Protein AF-A0A497AQN0-F1 (afdb_monomer_lite)

Foldseek 3Di:
DWDDDPNDIDDDADPVNVVVVVCVVPVPDDPVRVVVVVVVVVVVVVVVVVVVVVCVVVVVVVVVVVVVVVVVVVCVVDPD

Radius of gyration: 26.61 Å; chains: 1; bounding box: 70×31×61 Å

pLDDT: mean 85.95, std 6.71, range [63.53, 95.56]

Sequence (80 aa):
MSCQIDGHEIEIITIEDILSKIERSIANLTEQQKVIMKAKLLQYEYDKLTEFLKCLPKIKVRLVRLRSDVSKELKKLTPE

Structure (mmCIF, N/CA/C/O backbone):
data_AF-A0A497AQN0-F1
#
_entry.id   AF-A0A497AQN0-F1
#
loop_
_atom_site.group_PDB
_atom_site.id
_atom_site.type_symbol
_atom_site.label_atom_id
_atom_site.label_alt_id
_atom_site.label_comp_id
_atom_site.label_asym_id
_atom_site.label_entity_id
_atom_site.label_seq_id
_atom_site.pdbx_PDB_ins_code
_atom_site.Cartn_x
_atom_site.Cartn_y
_atom_site.Cartn_z
_atom_site.occupancy
_atom_site.B_iso_or_equiv
_atom_site.auth_seq_id
_atom_site.auth_comp_id
_atom_site.auth_asym_id
_atom_site.auth_atom_id
_atom_site.pdbx_PDB_model_num
ATOM 1 N N . MET A 1 1 ? -20.955 20.532 7.380 1.00 65.75 1 MET A N 1
ATOM 2 C CA . MET A 1 1 ? -21.609 21.715 6.765 1.00 65.75 1 MET A CA 1
ATOM 3 C C . MET A 1 1 ? -22.336 21.179 5.534 1.00 65.75 1 MET A C 1
ATOM 5 O O . MET A 1 1 ? -21.689 20.445 4.804 1.00 65.75 1 MET A O 1
ATOM 9 N N . SER A 1 2 ? -23.640 21.387 5.334 1.00 69.12 2 SER A N 1
ATOM 10 C CA . SER A 1 2 ? -24.350 20.815 4.170 1.00 69.12 2 SER A CA 1
ATOM 11 C C . SER A 1 2 ? -24.710 21.887 3.142 1.00 69.12 2 SER A C 1
ATOM 13 O O . SER A 1 2 ? -24.954 23.041 3.496 1.00 69.12 2 SER A O 1
ATOM 15 N N . CYS A 1 3 ? -24.688 21.522 1.859 1.00 74.44 3 CYS A N 1
ATOM 16 C CA . CYS A 1 3 ? -25.191 22.351 0.767 1.00 74.44 3 CYS A CA 1
ATOM 17 C C . CYS A 1 3 ? -26.273 21.593 -0.006 1.00 74.44 3 CYS A C 1
ATOM 19 O O . CYS A 1 3 ? -26.290 20.365 -0.014 1.00 74.44 3 CYS A O 1
ATOM 21 N N . GLN A 1 4 ? -27.188 22.317 -0.650 1.00 78.69 4 GLN A N 1
ATOM 22 C CA . GLN A 1 4 ? -28.156 21.712 -1.560 1.00 78.69 4 GLN A CA 1
ATOM 23 C C . GLN A 1 4 ? -27.715 21.915 -3.006 1.00 78.69 4 GLN A C 1
ATOM 25 O O . GLN A 1 4 ? -27.486 23.048 -3.428 1.00 78.69 4 GLN A O 1
ATOM 30 N N . ILE A 1 5 ? -27.629 20.820 -3.760 1.00 78.06 5 ILE A N 1
ATOM 31 C CA . ILE A 1 5 ? -27.436 20.835 -5.213 1.00 78.06 5 ILE A CA 1
ATOM 32 C C . ILE A 1 5 ? -28.596 20.050 -5.822 1.00 78.06 5 ILE A C 1
ATOM 34 O O . ILE A 1 5 ? -28.835 18.907 -5.440 1.00 78.06 5 ILE A O 1
ATOM 38 N N . ASP A 1 6 ? -29.361 20.686 -6.711 1.00 81.94 6 ASP A N 1
ATOM 39 C CA . ASP A 1 6 ? -30.516 20.084 -7.395 1.00 81.94 6 ASP A CA 1
ATOM 40 C C . ASP A 1 6 ? -31.521 19.398 -6.446 1.00 81.94 6 ASP A C 1
ATOM 42 O O . ASP A 1 6 ? -32.011 18.300 -6.706 1.00 81.94 6 ASP A O 1
ATOM 46 N N . GLY A 1 7 ? -31.794 20.022 -5.295 1.00 84.75 7 GL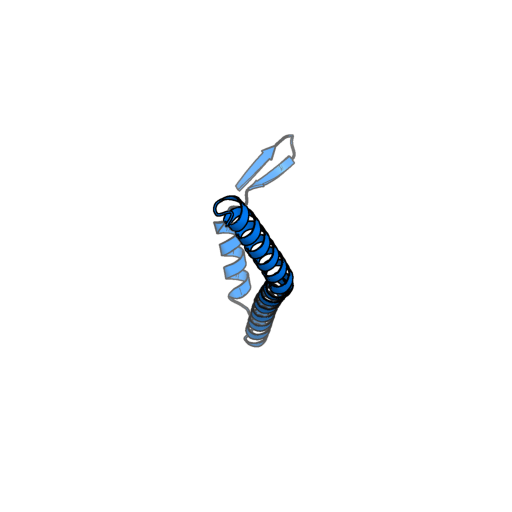Y A N 1
ATOM 47 C CA . GLY A 1 7 ? -32.718 19.500 -4.278 1.00 84.75 7 GLY A CA 1
ATOM 48 C C . GLY A 1 7 ? -32.176 18.344 -3.427 1.00 84.75 7 GLY A C 1
ATOM 49 O O . GLY A 1 7 ? -32.889 17.865 -2.549 1.00 84.75 7 GLY A O 1
ATOM 50 N N . HIS A 1 8 ? -30.928 17.916 -3.641 1.00 78.81 8 HIS A N 1
ATOM 51 C CA . HIS A 1 8 ? -30.264 16.890 -2.840 1.00 78.81 8 HIS A CA 1
ATOM 52 C C . HIS A 1 8 ? -29.371 17.546 -1.787 1.00 78.81 8 HIS A C 1
ATOM 54 O O . HIS A 1 8 ? -28.579 18.437 -2.101 1.00 78.81 8 HIS A O 1
ATOM 60 N N . GLU A 1 9 ? -29.488 17.105 -0.533 1.00 82.81 9 GLU A N 1
ATOM 61 C CA . GLU A 1 9 ? -28.592 17.538 0.536 1.00 82.81 9 GLU A CA 1
ATOM 62 C C . GLU A 1 9 ? -27.254 16.804 0.413 1.00 82.81 9 GLU A C 1
ATOM 64 O O . GLU A 1 9 ? -27.180 15.578 0.490 1.00 82.81 9 GLU A O 1
ATOM 69 N N . ILE A 1 10 ? -26.192 17.574 0.202 1.00 79.44 10 ILE A N 1
ATOM 70 C CA . ILE A 1 10 ? -24.822 17.090 0.126 1.00 79.44 10 ILE A CA 1
ATOM 71 C C . ILE A 1 10 ? -24.119 17.495 1.414 1.00 79.44 10 ILE A C 1
ATOM 73 O O . ILE A 1 10 ? -23.962 18.678 1.725 1.00 79.44 10 ILE A O 1
ATOM 77 N N . GLU A 1 11 ? -23.676 16.497 2.171 1.00 81.75 11 GLU A N 1
ATOM 78 C CA . GLU A 1 11 ? -22.794 16.709 3.311 1.00 81.75 11 GLU A CA 1
ATOM 79 C C . GLU A 1 11 ? -21.389 17.051 2.798 1.00 81.75 11 GLU A C 1
ATOM 81 O O . GLU A 1 11 ? -20.729 16.237 2.150 1.00 81.75 11 GLU A O 1
ATOM 86 N N . ILE A 1 12 ? -20.915 18.264 3.092 1.00 80.12 12 ILE A N 1
ATOM 87 C CA . ILE A 1 12 ? -19.519 18.639 2.880 1.00 80.12 12 ILE A CA 1
ATOM 88 C C . ILE A 1 12 ? -18.743 18.176 4.111 1.00 80.12 12 ILE A C 1
ATOM 90 O O . ILE A 1 12 ? -18.917 18.720 5.208 1.00 80.12 12 ILE A O 1
ATOM 94 N N . ILE A 1 13 ? -17.905 17.162 3.906 1.00 83.44 13 ILE A N 1
ATOM 95 C CA . ILE A 1 13 ? -16.980 16.610 4.896 1.00 83.44 13 ILE A CA 1
ATOM 96 C C . ILE A 1 13 ? -15.579 17.127 4.571 1.00 83.44 13 ILE A C 1
ATOM 98 O O . ILE A 1 13 ? -15.089 16.915 3.458 1.00 83.44 13 ILE A O 1
ATOM 102 N N . THR A 1 14 ? -14.923 17.789 5.527 1.00 87.06 14 THR A N 1
ATOM 103 C CA . THR A 1 14 ? -13.530 18.225 5.346 1.00 87.06 14 THR A CA 1
ATOM 104 C C . THR A 1 14 ? -12.537 17.119 5.703 1.00 87.06 14 THR A C 1
ATOM 106 O O . THR A 1 14 ? -12.878 16.095 6.301 1.00 87.06 14 THR A O 1
ATOM 109 N N . ILE A 1 15 ? -11.265 17.326 5.353 1.00 86.94 15 ILE A N 1
ATOM 110 C CA . ILE A 1 15 ? -10.188 16.434 5.794 1.00 86.94 15 ILE A CA 1
ATOM 111 C C . ILE A 1 15 ? -10.075 16.464 7.327 1.00 86.94 15 ILE A C 1
ATOM 113 O O . ILE A 1 15 ? -9.920 15.402 7.931 1.00 86.94 15 ILE A O 1
ATOM 117 N N . GLU A 1 16 ? -10.217 17.628 7.975 1.00 86.12 16 GLU A N 1
AT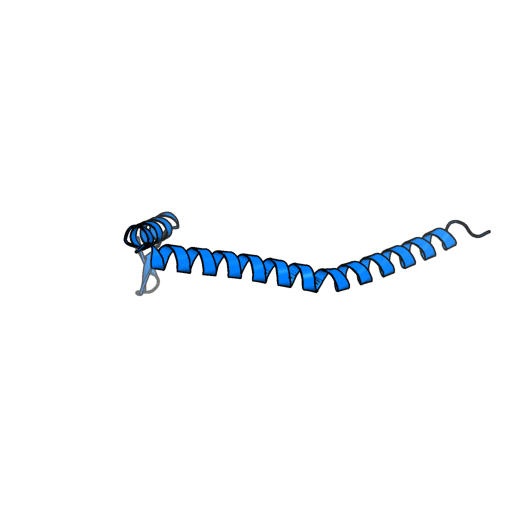OM 118 C CA . GLU A 1 16 ? -10.203 17.711 9.443 1.00 86.12 16 GLU A CA 1
ATOM 119 C C . GLU A 1 16 ? -11.356 16.928 10.089 1.00 86.12 16 GLU A C 1
ATOM 121 O O . GLU A 1 16 ? -11.150 16.278 11.119 1.00 86.12 16 GLU A O 1
ATOM 126 N N . ASP A 1 17 ? -12.545 16.921 9.476 1.00 85.62 17 ASP A N 1
ATOM 127 C CA . ASP A 1 17 ? -13.686 16.132 9.956 1.00 85.62 17 ASP A CA 1
ATOM 128 C C . ASP A 1 17 ? -13.385 14.627 9.928 1.00 85.62 17 ASP A C 1
ATOM 130 O O . ASP A 1 17 ? -13.722 13.893 10.863 1.00 85.62 17 ASP A O 1
ATOM 134 N N . ILE A 1 18 ? -12.723 14.155 8.867 1.00 86.88 18 ILE A N 1
ATOM 135 C CA . ILE A 1 18 ? -12.318 12.751 8.720 1.00 86.88 18 ILE A CA 1
ATOM 136 C C . ILE A 1 18 ? -11.262 12.394 9.766 1.00 86.88 18 ILE A C 1
ATOM 138 O O . ILE A 1 18 ? -11.409 11.387 10.463 1.00 86.88 18 ILE A O 1
ATOM 142 N N . LEU A 1 19 ? -10.228 13.224 9.916 1.00 83.88 19 LEU A N 1
ATOM 143 C CA . LEU A 1 19 ? -9.162 13.003 10.895 1.00 83.88 19 LEU A CA 1
ATOM 144 C C . LEU A 1 19 ? -9.721 12.968 12.324 1.00 83.88 19 LEU A C 1
ATOM 146 O O . LEU A 1 19 ? -9.449 12.023 13.062 1.00 83.88 19 LEU A O 1
ATOM 150 N N . SER A 1 20 ? -10.617 13.895 12.668 1.00 83.38 20 SER A N 1
ATOM 151 C CA . SER A 1 20 ? -11.286 13.937 13.976 1.00 83.38 20 SER A CA 1
ATOM 152 C C . SER A 1 20 ? -12.150 12.699 14.255 1.00 83.38 20 SER A C 1
ATOM 154 O O . SER A 1 20 ? -12.301 12.277 15.406 1.00 83.38 20 SER A O 1
ATOM 156 N N . LYS A 1 21 ? -12.772 12.112 13.221 1.00 85.25 21 LYS A N 1
ATOM 157 C CA . LYS A 1 21 ? -13.539 10.857 13.340 1.00 85.25 21 LYS A CA 1
ATOM 158 C C . LYS A 1 21 ? -12.607 9.660 13.550 1.00 85.25 21 LYS A C 1
ATOM 160 O O . LYS A 1 21 ? -12.915 8.790 14.369 1.00 85.25 21 LYS A O 1
ATOM 165 N N . ILE A 1 22 ? -11.467 9.625 12.859 1.00 83.56 22 ILE A N 1
ATOM 166 C CA . ILE A 1 22 ? -10.442 8.586 13.034 1.00 83.56 22 ILE A CA 1
ATOM 167 C C . ILE A 1 22 ? -9.863 8.651 14.449 1.00 83.56 22 ILE A C 1
ATOM 169 O O . ILE A 1 22 ? -9.850 7.629 15.130 1.00 83.56 22 ILE A O 1
ATOM 173 N N . GLU A 1 23 ? -9.470 9.835 14.924 1.00 80.50 23 GLU A N 1
ATOM 174 C CA . GLU A 1 23 ? -8.939 10.048 16.277 1.00 80.50 23 GLU A CA 1
ATOM 175 C C . GLU A 1 23 ? -9.898 9.545 17.361 1.00 80.50 23 GLU A C 1
ATOM 177 O O . GLU A 1 23 ? -9.510 8.770 18.238 1.00 80.50 23 GLU A O 1
ATOM 182 N N . ARG A 1 24 ? -11.186 9.894 17.258 1.00 85.81 24 ARG A N 1
ATOM 183 C CA . ARG A 1 24 ? -12.222 9.385 18.171 1.00 85.81 24 ARG A CA 1
ATOM 184 C C . ARG A 1 24 ? -12.376 7.866 18.107 1.00 85.81 24 ARG A C 1
ATOM 186 O O . ARG A 1 24 ? -12.584 7.230 19.137 1.00 85.81 24 ARG A O 1
ATOM 193 N N . SER A 1 25 ? -12.253 7.284 16.917 1.00 78.50 25 SER A N 1
ATOM 194 C CA . SER A 1 25 ? -12.388 5.838 16.711 1.00 78.50 25 SER A CA 1
ATOM 195 C C . SER A 1 25 ? -11.197 5.051 17.266 1.00 78.50 25 SER A C 1
ATOM 197 O O . SER A 1 25 ? -11.369 3.909 17.686 1.00 78.50 25 SER A O 1
ATOM 199 N N . ILE A 1 26 ? -10.001 5.652 17.307 1.00 83.50 26 ILE A N 1
ATOM 200 C CA . ILE A 1 26 ? -8.803 5.007 17.866 1.00 83.50 26 ILE A CA 1
ATOM 201 C C . ILE A 1 26 ? -8.636 5.228 19.376 1.00 83.50 26 ILE A C 1
ATOM 203 O O . ILE A 1 26 ? -7.986 4.413 20.033 1.00 83.50 26 ILE A O 1
ATOM 207 N N . ALA A 1 27 ? -9.232 6.288 19.937 1.00 83.12 27 ALA A N 1
ATOM 208 C CA . ALA A 1 27 ? -9.085 6.663 21.347 1.00 83.12 27 ALA A CA 1
ATOM 209 C C . ALA A 1 27 ? -9.539 5.566 22.329 1.00 83.12 27 ALA A C 1
ATOM 211 O O . ALA A 1 27 ? -8.938 5.405 23.388 1.00 83.12 27 ALA A O 1
ATOM 212 N N . ASN A 1 28 ? -10.551 4.777 21.953 1.00 82.62 28 ASN A N 1
ATOM 213 C CA . ASN A 1 28 ? -11.155 3.748 22.809 1.00 82.62 28 ASN A CA 1
ATOM 214 C C . ASN A 1 28 ? -10.763 2.312 22.430 1.00 82.62 28 ASN A C 1
ATOM 216 O O . ASN A 1 28 ? -11.399 1.359 22.880 1.00 82.62 28 ASN A O 1
ATOM 220 N N . LEU A 1 29 ? -9.744 2.130 21.586 1.00 85.81 29 LEU A N 1
ATOM 221 C CA . LEU A 1 29 ? -9.307 0.789 21.210 1.00 85.81 29 LEU A CA 1
ATOM 222 C C . LEU A 1 29 ? -8.680 0.068 22.399 1.00 85.81 29 LEU A C 1
ATOM 224 O O . LEU A 1 29 ? -7.826 0.613 23.103 1.00 85.81 29 LEU A O 1
ATOM 228 N N . THR A 1 30 ? -9.038 -1.202 22.562 1.00 90.62 30 THR A N 1
ATOM 229 C CA . THR A 1 30 ? -8.334 -2.086 23.491 1.00 90.62 30 THR A CA 1
ATOM 230 C C . THR A 1 30 ? -6.919 -2.365 22.984 1.00 90.62 30 THR A C 1
ATOM 232 O O . THR A 1 30 ? -6.639 -2.278 21.785 1.00 90.62 30 THR A O 1
ATOM 235 N N . GLU A 1 31 ? -6.007 -2.753 23.876 1.00 90.62 31 GLU A N 1
ATOM 236 C CA . GLU A 1 31 ? -4.635 -3.097 23.475 1.00 90.62 31 GLU A CA 1
ATOM 237 C C . GLU A 1 31 ? -4.593 -4.214 22.422 1.00 90.62 31 GLU A C 1
ATOM 239 O O . GLU A 1 31 ? -3.834 -4.136 21.456 1.00 90.62 31 GLU A O 1
ATOM 244 N N . GLN A 1 32 ? -5.482 -5.204 22.522 1.00 92.12 32 GLN A N 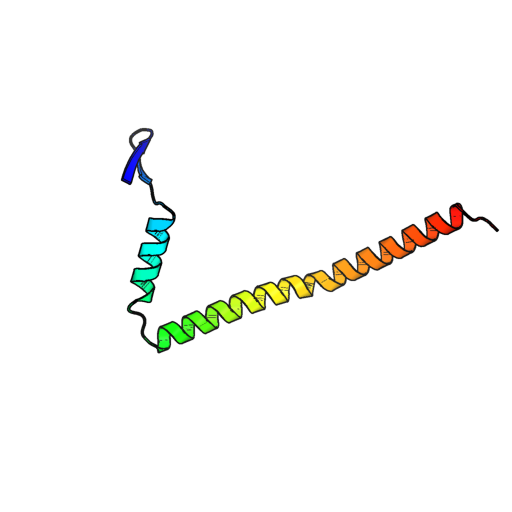1
ATOM 245 C CA . GLN A 1 32 ? -5.588 -6.269 21.524 1.00 92.12 32 GLN A CA 1
ATOM 246 C C . GLN A 1 32 ? -5.993 -5.726 20.143 1.00 92.12 32 GLN A C 1
ATOM 248 O O . GLN A 1 32 ? -5.422 -6.123 19.127 1.00 92.12 32 GLN A O 1
ATOM 253 N N . GLN A 1 33 ? -6.934 -4.779 20.086 1.00 88.00 33 GLN A N 1
ATOM 254 C CA . GLN A 1 33 ? -7.340 -4.143 18.830 1.00 88.00 33 GLN A CA 1
ATOM 255 C C . GLN A 1 33 ? -6.217 -3.285 18.233 1.00 88.00 33 GLN A C 1
ATOM 257 O O . GLN A 1 33 ? -6.001 -3.321 17.020 1.00 88.00 33 GLN A O 1
ATOM 262 N N . LYS A 1 34 ? -5.447 -2.575 19.069 1.00 86.06 34 LYS A N 1
ATOM 263 C CA . LYS A 1 34 ? -4.2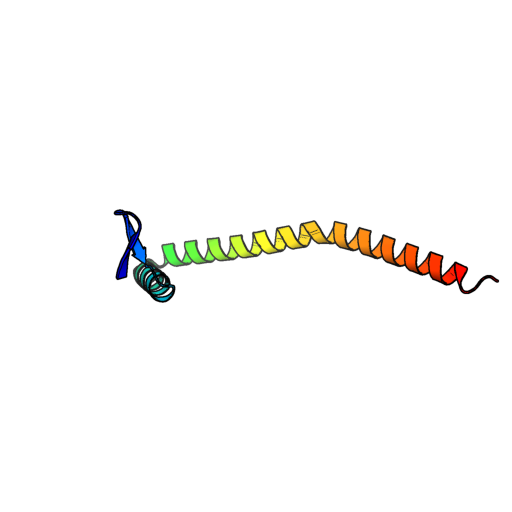66 -1.817 18.622 1.00 86.06 34 LYS A CA 1
ATOM 264 C C . LYS A 1 34 ? -3.202 -2.732 18.018 1.00 86.06 34 LYS A C 1
ATOM 266 O O . LYS A 1 34 ? -2.638 -2.404 16.975 1.00 86.06 34 LYS A O 1
ATOM 271 N N . VAL A 1 35 ? -2.945 -3.889 18.632 1.00 88.94 35 VAL A N 1
ATOM 272 C CA . VAL A 1 35 ? -2.012 -4.898 18.099 1.00 88.94 35 VAL A CA 1
ATOM 273 C C . VAL A 1 35 ? -2.483 -5.416 16.739 1.00 88.94 35 VAL A C 1
ATOM 275 O O . VAL A 1 35 ? -1.692 -5.456 15.797 1.00 88.94 35 VAL A O 1
ATOM 278 N N . ILE A 1 36 ? -3.773 -5.732 16.594 1.00 90.69 36 ILE A N 1
ATOM 279 C CA . ILE A 1 36 ? -4.351 -6.175 15.315 1.00 90.69 36 ILE A CA 1
ATOM 280 C C . ILE A 1 36 ? -4.215 -5.087 14.239 1.00 90.69 36 ILE A C 1
ATOM 282 O O . ILE A 1 36 ? -3.837 -5.391 13.108 1.00 90.69 36 ILE A O 1
ATOM 286 N N . MET A 1 37 ? -4.483 -3.819 14.572 1.00 87.69 37 MET A N 1
ATOM 287 C CA . MET A 1 37 ? -4.297 -2.707 13.633 1.00 87.69 37 MET A CA 1
ATOM 288 C C . MET A 1 37 ? -2.839 -2.562 13.194 1.00 87.69 37 MET A C 1
ATOM 290 O O . MET A 1 37 ? -2.582 -2.440 11.998 1.00 87.69 37 MET A O 1
ATOM 294 N N . LYS A 1 38 ? -1.881 -2.634 14.127 1.00 82.00 38 LYS A N 1
ATOM 295 C CA . LYS A 1 38 ? -0.447 -2.596 13.801 1.00 82.00 38 LYS A CA 1
ATOM 296 C C . LYS A 1 38 ? -0.043 -3.741 12.872 1.00 82.00 38 LYS A C 1
ATOM 298 O O . LYS A 1 38 ? 0.656 -3.501 11.894 1.00 82.00 38 LYS A O 1
ATOM 303 N N . ALA A 1 39 ? -0.519 -4.959 13.135 1.00 85.69 39 ALA A N 1
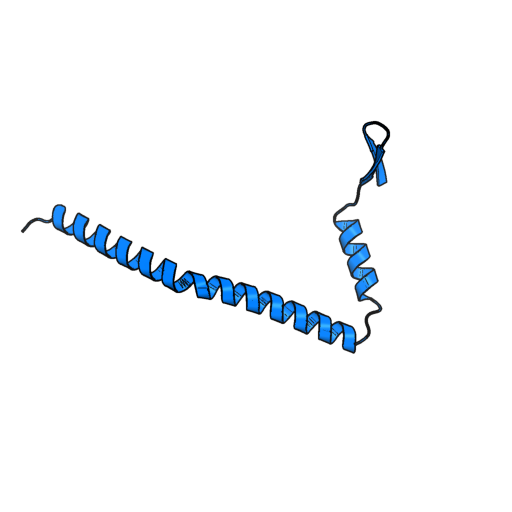ATOM 304 C CA . ALA A 1 39 ? -0.246 -6.114 12.282 1.00 85.69 39 ALA A CA 1
ATOM 305 C C . ALA A 1 39 ? -0.815 -5.933 10.864 1.00 85.69 39 ALA A C 1
ATOM 307 O O . ALA A 1 39 ? -0.123 -6.208 9.888 1.00 85.69 39 ALA A O 1
ATOM 308 N N . LYS A 1 40 ? -2.040 -5.403 10.734 1.00 91.12 40 LYS A N 1
ATOM 309 C CA . LYS A 1 40 ? -2.646 -5.100 9.427 1.00 91.12 40 LYS A CA 1
ATOM 310 C C . LYS A 1 40 ? -1.881 -4.024 8.655 1.00 91.12 40 LYS A C 1
ATOM 312 O O . LYS A 1 40 ? -1.690 -4.173 7.453 1.00 91.12 40 LYS A O 1
ATOM 317 N N . LEU A 1 41 ? -1.431 -2.965 9.330 1.00 87.62 41 LEU A N 1
ATOM 318 C CA . LEU A 1 41 ? -0.603 -1.927 8.707 1.00 87.62 41 LEU A CA 1
ATOM 319 C C . LEU A 1 41 ? 0.734 -2.497 8.226 1.00 87.62 41 LEU A C 1
ATOM 321 O O . LEU A 1 41 ? 1.149 -2.222 7.105 1.00 87.62 41 LEU A O 1
ATOM 325 N N . LEU A 1 42 ? 1.377 -3.334 9.043 1.00 81.12 42 LEU A N 1
ATOM 326 C CA . LEU A 1 42 ? 2.623 -3.993 8.665 1.00 81.12 42 LEU A CA 1
ATOM 327 C C . LEU A 1 42 ? 2.432 -4.920 7.455 1.00 81.12 42 LEU A C 1
ATOM 329 O O . LEU A 1 42 ? 3.249 -4.892 6.539 1.00 81.12 42 LEU A O 1
ATOM 333 N N . GLN A 1 43 ? 1.339 -5.690 7.421 1.00 88.81 43 GLN A N 1
ATOM 334 C CA . GLN A 1 43 ? 0.990 -6.532 6.274 1.00 88.81 43 GLN A CA 1
ATOM 335 C C . GLN A 1 43 ? 0.792 -5.695 5.006 1.00 88.81 43 GLN A C 1
ATOM 337 O O . GLN A 1 43 ? 1.327 -6.036 3.958 1.00 88.81 43 GLN A O 1
ATOM 342 N N . TYR A 1 44 ? 0.082 -4.570 5.105 1.00 92.19 44 TYR A N 1
ATOM 343 C CA . TYR A 1 44 ? -0.139 -3.675 3.971 1.00 92.19 44 TYR A CA 1
ATOM 344 C C . TYR A 1 44 ? 1.172 -3.118 3.395 1.00 92.19 44 TYR A C 1
ATOM 346 O O . TYR A 1 44 ? 1.363 -3.108 2.178 1.00 92.19 44 TYR A O 1
ATOM 354 N N . GLU A 1 45 ? 2.107 -2.693 4.250 1.00 88.06 45 GLU A N 1
ATOM 355 C CA . GLU A 1 45 ? 3.427 -2.243 3.793 1.00 88.06 45 GLU A CA 1
ATOM 356 C C . GLU A 1 45 ? 4.258 -3.391 3.198 1.00 88.06 45 GLU A C 1
ATOM 358 O O . GLU A 1 45 ? 4.941 -3.208 2.186 1.00 88.06 45 GLU A O 1
ATOM 363 N N . TYR A 1 46 ? 4.158 -4.597 3.761 1.00 87.31 46 TYR A N 1
ATOM 364 C CA . TYR A 1 46 ? 4.796 -5.788 3.202 1.00 87.31 46 TYR A CA 1
ATOM 365 C C . TYR A 1 46 ? 4.255 -6.144 1.807 1.00 87.31 46 TYR A C 1
ATOM 367 O O . TYR A 1 46 ? 5.029 -6.463 0.899 1.00 87.31 46 TYR A O 1
ATOM 375 N N . ASP A 1 47 ? 2.944 -6.038 1.599 1.00 91.00 47 ASP A N 1
ATOM 376 C CA . ASP A 1 47 ? 2.308 -6.315 0.311 1.00 91.00 47 ASP A CA 1
ATOM 377 C C . ASP A 1 47 ? 2.748 -5.299 -0.753 1.00 91.00 47 ASP A C 1
ATOM 379 O O . ASP A 1 47 ? 3.102 -5.686 -1.870 1.00 91.00 47 ASP A O 1
ATOM 383 N N . LYS A 1 48 ? 2.848 -4.008 -0.397 1.00 89.69 48 LYS A N 1
ATOM 384 C CA . LYS A 1 48 ? 3.433 -2.986 -1.284 1.00 89.69 48 LYS A CA 1
ATOM 385 C C . LYS A 1 48 ? 4.865 -3.329 -1.680 1.00 89.69 48 LYS A C 1
ATOM 387 O O . LYS A 1 48 ? 5.201 -3.279 -2.863 1.00 89.69 48 LYS A O 1
ATOM 392 N N . LEU A 1 49 ? 5.714 -3.671 -0.706 1.00 84.44 49 LEU A N 1
ATOM 393 C CA . LEU A 1 49 ? 7.101 -4.066 -0.969 1.00 84.44 49 LEU A CA 1
ATOM 394 C C . LEU A 1 49 ? 7.155 -5.274 -1.905 1.00 84.44 49 LEU A C 1
ATOM 396 O O . LEU A 1 49 ? 7.939 -5.286 -2.852 1.00 84.44 49 LEU A O 1
ATOM 400 N N . THR A 1 50 ? 6.280 -6.253 -1.697 1.00 88.75 50 THR A N 1
ATOM 401 C CA . THR A 1 50 ? 6.176 -7.437 -2.553 1.00 88.75 50 THR A CA 1
ATOM 402 C C . THR A 1 50 ? 5.820 -7.069 -3.997 1.00 88.75 50 THR A C 1
ATOM 404 O O . THR A 1 50 ? 6.442 -7.583 -4.929 1.00 88.75 50 THR A O 1
ATOM 407 N N . GLU A 1 51 ? 4.889 -6.138 -4.217 1.00 90.12 51 GLU A N 1
ATOM 408 C CA . GLU A 1 51 ? 4.563 -5.634 -5.560 1.00 90.12 51 GLU A CA 1
ATOM 409 C C . GLU A 1 51 ? 5.739 -4.897 -6.223 1.00 90.12 51 GLU A C 1
ATOM 411 O O . GLU A 1 51 ? 6.026 -5.113 -7.408 1.00 90.12 51 GLU A O 1
ATOM 416 N N . PHE A 1 52 ? 6.496 -4.097 -5.463 1.00 82.69 52 PHE A N 1
ATOM 417 C CA . PHE A 1 52 ? 7.730 -3.486 -5.969 1.00 82.69 52 PHE A CA 1
ATOM 418 C C . PHE A 1 52 ? 8.766 -4.542 -6.371 1.00 82.69 52 PHE A C 1
ATOM 420 O O . PHE A 1 52 ? 9.344 -4.463 -7.460 1.00 82.69 52 PHE A O 1
ATOM 427 N N . LEU A 1 53 ? 8.967 -5.567 -5.537 1.00 83.19 53 LEU A N 1
ATOM 428 C CA . LEU A 1 53 ? 9.906 -6.657 -5.812 1.00 83.19 53 LEU A CA 1
ATOM 429 C C . LEU A 1 53 ? 9.516 -7.444 -7.072 1.00 83.19 53 LEU A C 1
ATOM 431 O O . LEU A 1 53 ? 10.387 -7.762 -7.884 1.00 83.19 53 LEU A O 1
ATOM 435 N N . LYS A 1 54 ? 8.217 -7.679 -7.311 1.00 88.00 54 LYS A N 1
ATOM 436 C CA . LYS A 1 54 ? 7.714 -8.307 -8.551 1.00 88.00 54 LYS A CA 1
ATOM 437 C C . LYS A 1 54 ? 8.050 -7.503 -9.811 1.00 88.00 54 LYS A C 1
ATOM 439 O O . LYS A 1 54 ? 8.152 -8.075 -10.899 1.00 88.00 54 LYS A O 1
ATOM 444 N N . CYS A 1 55 ? 8.242 -6.190 -9.697 1.00 89.12 55 CYS A N 1
ATOM 445 C CA . CYS A 1 55 ? 8.596 -5.329 -10.826 1.00 89.12 55 CYS A CA 1
ATOM 446 C C . CYS A 1 55 ? 10.101 -5.327 -11.147 1.00 89.12 55 CYS A C 1
ATOM 448 O O . CYS A 1 55 ? 10.477 -5.030 -12.287 1.00 89.12 55 CYS A O 1
ATOM 450 N N . LEU A 1 56 ? 10.968 -5.709 -10.202 1.00 87.69 56 LEU A N 1
ATOM 451 C CA . LEU A 1 56 ? 12.425 -5.692 -10.386 1.00 87.69 56 LEU A CA 1
ATOM 452 C C . LEU A 1 56 ? 12.918 -6.523 -11.585 1.00 87.69 56 LEU A C 1
ATOM 454 O O . LEU A 1 56 ? 13.744 -6.011 -12.346 1.00 87.69 56 LEU A O 1
ATOM 458 N N . PRO A 1 57 ? 12.415 -7.748 -11.850 1.00 90.50 57 PRO A N 1
ATOM 459 C CA . PRO A 1 57 ? 12.817 -8.505 -13.034 1.00 90.50 57 PRO A CA 1
ATOM 460 C C . PRO A 1 57 ? 12.507 -7.771 -14.345 1.00 90.50 57 PRO A C 1
ATOM 462 O O . PRO A 1 57 ? 13.334 -7.759 -15.256 1.00 90.50 57 PRO A O 1
ATOM 465 N N . LYS A 1 58 ? 11.349 -7.099 -14.436 1.00 90.94 58 LYS A N 1
ATOM 466 C CA . LYS A 1 58 ? 10.965 -6.321 -15.627 1.00 90.94 58 LYS A CA 1
ATOM 467 C C . LYS A 1 58 ? 11.912 -5.140 -15.839 1.00 90.94 58 LYS A C 1
ATOM 469 O O . LYS A 1 58 ? 12.346 -4.895 -16.965 1.00 90.94 58 LYS A O 1
ATOM 474 N N . ILE A 1 59 ? 12.268 -4.442 -14.760 1.00 89.62 59 ILE A N 1
ATOM 475 C CA . ILE A 1 59 ? 13.235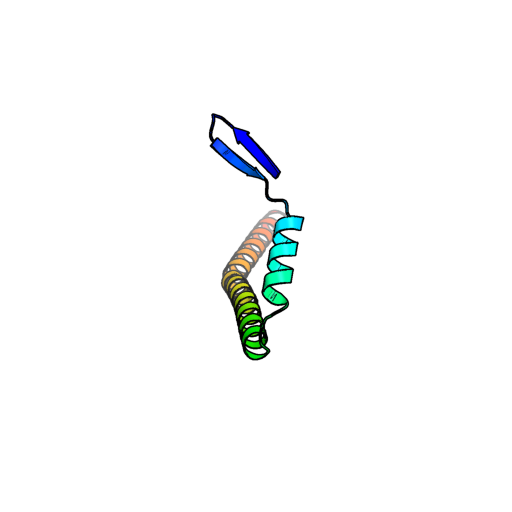 -3.336 -14.790 1.00 89.62 59 ILE A CA 1
ATOM 476 C C . ILE A 1 59 ? 14.608 -3.847 -15.242 1.00 89.62 59 ILE A C 1
ATOM 478 O O . ILE A 1 59 ? 15.196 -3.279 -16.163 1.00 89.62 59 ILE A O 1
ATOM 482 N N . LYS A 1 60 ? 15.081 -4.969 -14.681 1.00 90.00 60 LYS A N 1
ATOM 483 C CA . LYS A 1 60 ? 16.347 -5.608 -15.073 1.00 90.00 60 LYS A CA 1
ATOM 484 C C . LYS A 1 60 ? 16.386 -5.922 -16.570 1.00 90.00 60 LYS A C 1
ATOM 486 O O . LYS A 1 60 ? 17.364 -5.591 -17.235 1.00 90.00 60 LYS A O 1
ATOM 491 N N . VAL A 1 61 ? 15.321 -6.508 -17.122 1.00 93.00 61 VAL A N 1
ATOM 492 C CA . VAL A 1 61 ? 15.234 -6.814 -18.562 1.00 93.00 61 VAL A CA 1
ATOM 493 C C . VAL A 1 61 ? 15.308 -5.544 -19.413 1.00 93.00 61 VAL A C 1
ATOM 495 O O . VAL A 1 61 ? 16.041 -5.516 -20.403 1.00 93.00 61 VAL A O 1
ATOM 498 N N . ARG A 1 62 ? 14.591 -4.477 -19.034 1.00 93.56 62 ARG A N 1
ATOM 499 C CA . ARG A 1 62 ? 14.629 -3.199 -19.769 1.00 93.56 62 ARG A CA 1
ATOM 500 C C . ARG A 1 62 ? 16.020 -2.565 -19.738 1.00 93.56 62 ARG A C 1
ATOM 502 O O . ARG A 1 62 ? 16.479 -2.111 -20.779 1.00 93.56 62 ARG A O 1
ATOM 509 N N . LEU A 1 63 ? 16.707 -2.594 -18.595 1.00 92.56 63 LEU A N 1
ATOM 510 C CA . LEU A 1 63 ? 18.075 -2.080 -18.469 1.00 92.56 63 LEU A CA 1
ATOM 511 C C . LEU A 1 63 ? 19.069 -2.850 -19.347 1.00 92.56 63 LEU A C 1
ATOM 513 O O . LEU A 1 63 ? 19.910 -2.237 -19.999 1.00 92.56 63 LEU A O 1
ATOM 517 N N . VAL A 1 64 ? 18.954 -4.180 -19.413 1.00 93.56 64 VAL A N 1
ATOM 518 C CA . VAL A 1 64 ? 19.804 -5.001 -20.293 1.00 93.56 64 VAL A CA 1
ATOM 519 C C . VAL A 1 64 ? 19.565 -4.665 -21.766 1.00 93.56 64 VAL A C 1
ATOM 521 O O . VAL A 1 64 ? 20.532 -4.516 -22.512 1.00 93.56 64 VAL A O 1
ATOM 524 N N . ARG A 1 65 ? 18.302 -4.497 -22.183 1.00 94.50 65 ARG A N 1
ATOM 525 C CA . ARG A 1 65 ? 17.976 -4.068 -23.555 1.00 94.50 65 ARG A CA 1
ATOM 526 C C . ARG A 1 65 ? 18.557 -2.694 -23.861 1.00 94.50 65 ARG A C 1
ATOM 528 O O . ARG A 1 65 ? 19.293 -2.568 -24.829 1.00 94.50 65 ARG A O 1
ATOM 535 N N . LEU A 1 66 ? 18.331 -1.719 -22.981 1.00 95.44 66 LEU A N 1
ATOM 536 C CA . LEU A 1 66 ? 18.860 -0.367 -23.145 1.00 95.44 66 LEU A CA 1
ATOM 537 C C . LEU A 1 66 ? 20.389 -0.371 -23.271 1.00 95.44 66 LEU A C 1
ATOM 539 O O . LEU A 1 66 ? 20.933 0.262 -24.169 1.00 95.44 66 LEU A O 1
ATOM 543 N N . ARG A 1 67 ? 21.089 -1.142 -22.427 1.00 94.25 67 ARG A N 1
ATOM 544 C CA . ARG A 1 67 ? 22.544 -1.318 -22.534 1.00 94.25 67 ARG A CA 1
ATOM 545 C C . ARG A 1 67 ? 22.946 -1.895 -23.893 1.00 94.25 67 ARG A C 1
ATOM 547 O O . ARG A 1 67 ? 23.927 -1.439 -24.477 1.00 94.25 67 ARG A O 1
ATOM 554 N N . SER A 1 68 ? 22.223 -2.902 -24.384 1.00 94.38 68 SER A N 1
ATOM 555 C CA . SER A 1 68 ? 22.497 -3.488 -25.697 1.00 94.38 68 SER A CA 1
ATOM 556 C C . SER A 1 68 ? 22.288 -2.483 -26.824 1.00 94.38 68 SER A C 1
ATOM 558 O O . SER A 1 68 ? 23.082 -2.478 -27.761 1.00 94.38 68 SER A O 1
ATOM 560 N N . ASP A 1 69 ? 21.240 -1.670 -26.752 1.00 95.56 69 ASP A N 1
ATOM 561 C CA . ASP A 1 69 ? 20.916 -0.689 -27.786 1.00 95.56 69 ASP A CA 1
ATOM 562 C C . ASP A 1 69 ? 21.962 0.429 -27.808 1.00 95.56 69 ASP A C 1
ATOM 564 O O . ASP A 1 69 ? 22.538 0.702 -28.857 1.00 95.56 69 ASP A O 1
ATOM 568 N N . VAL A 1 70 ? 22.334 0.962 -26.638 1.00 94.44 70 VAL A N 1
ATOM 569 C CA . VAL A 1 70 ? 23.444 1.920 -26.504 1.00 94.44 70 VAL A CA 1
ATOM 570 C C . VAL A 1 70 ? 24.744 1.340 -27.067 1.00 94.44 70 VAL A C 1
ATOM 572 O O . VAL A 1 70 ? 25.442 2.008 -27.823 1.00 94.44 70 VAL A O 1
ATOM 575 N N . SER A 1 71 ? 25.066 0.079 -26.758 1.00 92.69 71 SER A N 1
ATOM 576 C CA . SER A 1 71 ? 26.276 -0.563 -27.283 1.00 92.69 71 SER A CA 1
ATOM 577 C C . SER A 1 71 ? 26.263 -0.707 -28.808 1.00 92.69 71 SER A C 1
ATOM 579 O O . SER A 1 71 ? 27.323 -0.593 -29.422 1.00 92.69 71 SER A O 1
ATOM 581 N N . LYS A 1 72 ? 25.101 -0.957 -29.426 1.00 92.81 72 LYS A N 1
ATOM 582 C CA . LYS A 1 72 ? 24.965 -1.013 -30.890 1.00 92.81 72 LYS A CA 1
ATOM 583 C C . LYS A 1 72 ? 25.155 0.362 -31.520 1.00 92.81 72 LYS A C 1
ATOM 585 O O . LYS A 1 72 ? 25.870 0.458 -32.509 1.00 92.81 72 LYS A O 1
ATOM 590 N N . GLU A 1 73 ? 24.551 1.404 -30.952 1.00 92.94 73 GLU A N 1
ATOM 591 C CA . GLU A 1 73 ? 24.698 2.771 -31.467 1.00 92.94 73 GLU A CA 1
ATOM 592 C C . GLU A 1 73 ? 26.141 3.274 -31.345 1.00 92.94 73 GLU A C 1
ATOM 594 O O . GLU A 1 73 ? 26.676 3.826 -32.302 1.00 92.94 73 GLU A O 1
ATOM 599 N N . LEU A 1 74 ? 26.827 2.989 -30.232 1.00 90.38 74 LEU A N 1
ATOM 600 C CA . LEU A 1 74 ? 28.247 3.328 -30.079 1.00 90.38 74 LEU A CA 1
ATOM 601 C C . LEU A 1 74 ? 29.121 2.666 -31.154 1.00 90.38 74 LEU A C 1
ATOM 603 O O . LEU A 1 74 ? 29.957 3.335 -31.752 1.00 90.38 74 LEU A O 1
ATOM 607 N N . LYS A 1 75 ? 28.885 1.386 -31.472 1.00 89.19 75 LYS A N 1
ATOM 608 C CA . LYS A 1 75 ? 29.615 0.685 -32.545 1.00 89.19 75 LYS A CA 1
ATOM 609 C C . LYS A 1 75 ? 29.390 1.286 -33.934 1.00 89.19 75 LYS A C 1
ATOM 611 O O . LYS A 1 75 ? 30.265 1.170 -34.779 1.00 89.19 75 LYS A O 1
ATOM 616 N N . LYS A 1 76 ? 28.236 1.910 -34.190 1.00 89.75 76 LYS A N 1
ATOM 617 C CA . LYS A 1 76 ? 27.983 2.612 -35.461 1.00 89.75 76 LYS A CA 1
ATOM 618 C C . LYS A 1 76 ? 28.764 3.924 -35.560 1.00 89.75 76 LYS A C 1
ATOM 620 O O . LYS A 1 76 ? 29.106 4.334 -36.662 1.00 89.75 76 LYS A O 1
ATOM 625 N N . LEU A 1 77 ? 29.006 4.586 -34.427 1.00 83.00 77 LEU A N 1
ATOM 626 C CA . LEU A 1 77 ? 29.713 5.870 -34.352 1.00 83.00 77 LEU A CA 1
ATOM 627 C C . LEU A 1 77 ? 31.237 5.717 -34.394 1.00 83.00 77 LEU A C 1
ATOM 629 O O . LEU A 1 77 ? 31.926 6.644 -34.809 1.00 83.00 77 LEU A O 1
ATOM 633 N N . THR A 1 78 ? 31.755 4.552 -34.009 1.00 71.38 78 THR A N 1
ATOM 634 C CA . THR A 1 78 ? 33.161 4.171 -34.192 1.00 71.38 78 THR A CA 1
ATOM 635 C C . THR A 1 78 ? 33.247 2.874 -34.997 1.00 71.38 78 THR A C 1
ATOM 637 O O . THR A 1 78 ? 33.408 1.805 -34.397 1.00 71.38 78 THR A O 1
ATOM 640 N N . PRO A 1 79 ? 33.093 2.935 -36.332 1.00 67.31 79 PRO A N 1
ATOM 641 C CA . PRO A 1 79 ? 33.489 1.833 -37.195 1.00 67.31 79 PRO A CA 1
ATOM 642 C C . PRO A 1 79 ? 35.019 1.727 -37.153 1.00 67.31 79 PRO A C 1
ATOM 644 O O . PRO A 1 79 ? 35.693 2.753 -37.253 1.00 67.31 79 PRO A O 1
ATOM 647 N N . GLU A 1 80 ? 35.548 0.520 -36.953 1.00 63.53 80 GLU A N 1
ATOM 648 C CA . GLU A 1 80 ? 36.972 0.236 -37.202 1.00 63.53 80 GLU A CA 1
ATOM 649 C C . GLU A 1 80 ? 37.348 0.514 -38.664 1.00 63.53 80 GLU A C 1
ATOM 651 O O . GLU A 1 80 ? 36.507 0.233 -39.554 1.00 63.53 80 GLU A O 1
#

Secondary structure (DSSP, 8-state):
-EEEETTEEEE---HHHHHHHHHHHHHT--HHHHHHHHHHHHHHHHHHHHHHHHHHHHHHHHHHHHHHHHHHHHHHHS--